Protein AF-A0A085B9W0-F1 (afdb_monomer)

Mean predicted aligned error: 10.43 Å

Nearest PDB structures (foldseek):
  7drw-assembly1_e  TM=3.391E-01  e=3.826E+00  Homo sapiens

Foldseek 3Di:
DVVVVVVVVVVVCVVPPPPPDDDDDDPVVVVVLVVLLVVLCVVCVVLVNPVVVVVLVVLVVVLVVVLVPQPPDPVSSVVSNVVSVVVNVVVSVVVSVVSVVVVVVVD

Solvent-accessible surface area (backbone atoms only — not comparable to full-atom values): 6290 Å² total; per-residue (Å²): 112,67,71,61,50,52,52,52,52,52,53,51,49,62,69,67,52,76,90,75,79,77,96,69,71,85,55,60,66,61,51,51,51,54,49,53,55,49,52,52,52,52,53,36,47,74,74,69,40,65,67,54,57,56,52,50,51,51,49,59,47,54,51,53,55,56,67,66,74,52,72,90,41,77,69,52,44,57,53,48,54,52,52,46,51,50,53,52,51,50,52,50,52,53,52,51,50,51,53,52,52,52,54,67,70,73,107

pLDDT: mean 73.63, std 11.15, range [41.22, 86.81]

Structure (mmCIF, N/CA/C/O backbone):
data_AF-A0A085B9W0-F1
#
_entry.id   AF-A0A085B9W0-F1
#
loop_
_atom_site.group_PDB
_atom_site.id
_atom_site.type_symbol
_atom_site.label_atom_id
_atom_site.label_alt_id
_atom_site.label_comp_id
_atom_site.label_asym_id
_atom_site.label_entity_id
_atom_site.label_seq_id
_atom_site.pdbx_PDB_ins_code
_atom_site.Cartn_x
_atom_site.Cartn_y
_atom_site.Cartn_z
_atom_site.occupancy
_atom_site.B_iso_or_equiv
_atom_site.auth_seq_id
_atom_site.auth_comp_id
_atom_site.auth_asym_id
_atom_site.auth_atom_id
_atom_site.pdbx_PDB_model_num
ATOM 1 N N . MET A 1 1 ? -19.025 -2.713 3.487 1.00 65.62 1 MET A N 1
ATOM 2 C CA . MET A 1 1 ? -19.168 -1.434 2.752 1.00 65.62 1 MET A CA 1
ATOM 3 C C . MET A 1 1 ? -17.903 -1.082 1.967 1.00 65.62 1 MET A C 1
ATOM 5 O O . MET A 1 1 ? -18.000 -0.952 0.757 1.00 65.62 1 MET A O 1
ATOM 9 N N . VAL A 1 2 ? -16.727 -1.020 2.606 1.00 68.25 2 VAL A N 1
ATOM 10 C CA . VAL A 1 2 ? -15.433 -0.699 1.955 1.00 68.25 2 VAL A CA 1
ATOM 11 C C . VAL A 1 2 ? -15.110 -1.616 0.765 1.00 68.25 2 VAL A C 1
ATOM 13 O O . VAL A 1 2 ? -14.900 -1.125 -0.334 1.00 68.25 2 VAL A O 1
ATOM 16 N N . VAL A 1 3 ? -15.163 -2.941 0.951 1.00 70.44 3 VAL A N 1
ATOM 17 C CA . VAL A 1 3 ? -14.822 -3.926 -0.100 1.00 70.44 3 VAL A CA 1
ATOM 18 C C . VAL A 1 3 ? -15.713 -3.789 -1.343 1.00 70.44 3 VAL A C 1
ATOM 20 O O . VAL A 1 3 ? -15.247 -3.877 -2.472 1.00 70.44 3 VAL A O 1
ATOM 23 N N . PHE A 1 4 ? -17.005 -3.517 -1.149 1.00 74.12 4 PHE A N 1
ATOM 24 C CA . PHE A 1 4 ? -17.945 -3.299 -2.252 1.00 74.12 4 PHE A CA 1
ATOM 25 C C . PHE A 1 4 ? -17.596 -2.036 -3.054 1.00 74.12 4 PHE A C 1
ATOM 27 O O . PHE A 1 4 ? -17.630 -2.039 -4.283 1.00 74.12 4 PHE A O 1
ATOM 34 N N . LEU A 1 5 ? -17.195 -0.974 -2.354 1.00 77.88 5 LEU A N 1
ATOM 35 C CA . LEU A 1 5 ? -16.782 0.291 -2.954 1.00 77.88 5 LEU A CA 1
ATOM 36 C C . LEU A 1 5 ? -15.454 0.142 -3.719 1.00 77.88 5 LEU A C 1
ATOM 38 O O . LEU A 1 5 ? -15.309 0.688 -4.811 1.00 77.88 5 LEU A O 1
ATOM 42 N N . GLU A 1 6 ? -14.523 -0.674 -3.215 1.00 68.44 6 GLU A N 1
ATOM 43 C CA . GLU A 1 6 ? -13.287 -1.025 -3.927 1.00 68.44 6 GLU A CA 1
ATOM 44 C C . GLU A 1 6 ? -13.544 -1.801 -5.224 1.00 68.44 6 GLU A C 1
ATOM 46 O O . GLU A 1 6 ? -12.899 -1.523 -6.239 1.00 68.44 6 GLU A O 1
ATOM 51 N N . ILE A 1 7 ? -14.491 -2.745 -5.218 1.00 76.44 7 ILE A N 1
ATOM 52 C CA . ILE A 1 7 ? -14.874 -3.509 -6.414 1.00 76.44 7 ILE A CA 1
ATOM 53 C C . ILE A 1 7 ? -15.455 -2.565 -7.472 1.00 76.44 7 ILE A C 1
ATOM 55 O O . ILE A 1 7 ? -15.024 -2.601 -8.626 1.00 76.44 7 ILE A O 1
ATOM 59 N N . ILE A 1 8 ? -16.362 -1.665 -7.077 1.00 82.25 8 ILE A N 1
ATOM 60 C CA . ILE A 1 8 ? -16.953 -0.665 -7.980 1.00 82.25 8 ILE A CA 1
ATOM 61 C C . ILE A 1 8 ? -15.876 0.249 -8.570 1.00 82.25 8 ILE A C 1
ATOM 63 O O . ILE A 1 8 ? -15.823 0.422 -9.787 1.00 82.25 8 ILE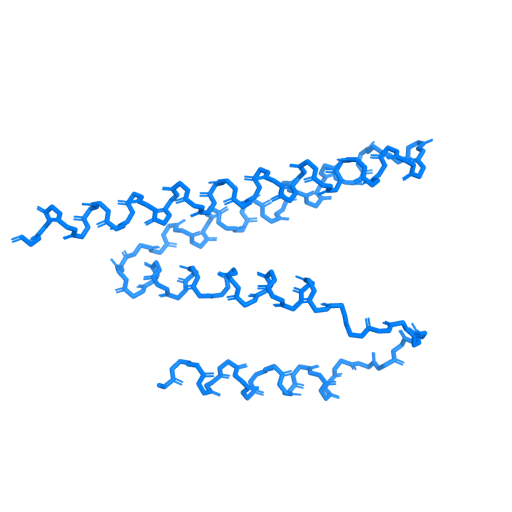 A O 1
ATOM 67 N N . LEU A 1 9 ? -14.987 0.798 -7.737 1.00 79.38 9 LEU A N 1
ATOM 68 C CA . LEU A 1 9 ? -13.903 1.668 -8.201 1.00 79.38 9 LEU A CA 1
ATOM 69 C C . LEU A 1 9 ? -12.932 0.939 -9.133 1.00 79.38 9 LEU A C 1
ATOM 71 O O . LEU A 1 9 ? -12.428 1.534 -10.082 1.00 79.38 9 LEU A O 1
ATOM 75 N N . THR A 1 10 ? -12.681 -0.348 -8.896 1.00 73.31 10 THR A N 1
ATOM 76 C CA . THR A 1 10 ? -11.799 -1.159 -9.745 1.00 73.31 10 THR A CA 1
ATOM 77 C C . THR A 1 10 ? -12.429 -1.430 -11.113 1.00 73.31 10 THR A C 1
ATOM 79 O O . THR A 1 10 ? -11.747 -1.320 -12.135 1.00 73.31 10 THR A O 1
ATOM 82 N N . ILE A 1 11 ? -13.735 -1.707 -11.159 1.00 78.88 11 ILE A N 1
ATOM 83 C CA . ILE A 1 11 ? -14.494 -1.840 -12.413 1.00 78.88 11 ILE A CA 1
ATOM 84 C C . ILE A 1 11 ? -14.505 -0.504 -13.167 1.00 78.88 11 ILE A C 1
ATOM 86 O O . ILE A 1 11 ? -14.181 -0.464 -14.352 1.00 78.88 11 ILE A O 1
ATOM 90 N N . PHE A 1 12 ? -14.793 0.598 -12.473 1.00 84.56 12 PHE A N 1
ATOM 91 C CA . PHE A 1 12 ? -14.820 1.944 -13.048 1.00 84.56 12 PHE A CA 1
ATOM 92 C C . PHE A 1 12 ? -13.456 2.361 -13.618 1.00 84.56 12 PHE A C 1
ATOM 94 O O . PHE A 1 12 ? -13.372 2.827 -14.753 1.00 84.56 12 PHE A O 1
ATOM 101 N N . TYR A 1 13 ? -12.371 2.108 -12.879 1.00 77.75 13 TYR A N 1
ATOM 102 C CA . TYR A 1 13 ? -10.999 2.331 -13.340 1.00 77.75 13 TYR A CA 1
ATOM 103 C C . TYR A 1 13 ? -10.676 1.525 -14.602 1.00 77.75 13 TYR A C 1
ATOM 105 O O . TYR A 1 13 ? -10.073 2.051 -15.536 1.00 77.75 13 TYR A O 1
ATOM 113 N N . THR A 1 14 ? -11.109 0.264 -14.653 1.00 71.44 14 THR A N 1
ATOM 114 C CA . THR A 1 14 ? -10.892 -0.616 -15.811 1.00 71.44 14 THR A CA 1
ATOM 115 C C . THR A 1 14 ? -11.663 -0.143 -17.047 1.00 71.44 14 THR A C 1
ATOM 117 O O . THR A 1 14 ? -11.173 -0.305 -18.161 1.00 71.44 14 THR A O 1
ATOM 120 N N . ILE A 1 15 ? -12.845 0.456 -16.864 1.00 79.38 15 ILE A N 1
ATOM 121 C CA . ILE A 1 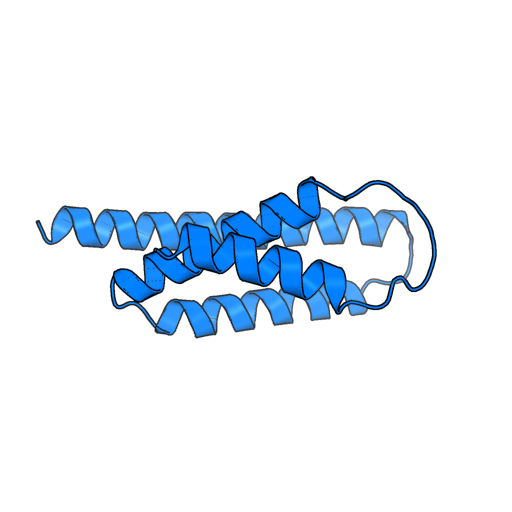15 ? -13.667 1.011 -17.952 1.00 79.38 15 ILE A CA 1
ATOM 122 C C . ILE A 1 15 ? -13.085 2.330 -18.481 1.00 79.38 15 ILE A C 1
ATOM 124 O O . ILE A 1 15 ? -13.073 2.546 -19.690 1.00 79.38 15 ILE A O 1
ATOM 128 N N . ILE A 1 16 ? -12.611 3.210 -17.591 1.00 80.12 16 ILE A N 1
ATOM 129 C CA . ILE A 1 16 ? -12.111 4.545 -17.960 1.00 80.12 16 ILE A CA 1
ATOM 130 C C . ILE A 1 16 ? -10.697 4.508 -18.520 1.00 80.12 16 ILE A C 1
ATOM 132 O O . ILE A 1 16 ? -10.372 5.326 -19.377 1.00 80.12 16 ILE A O 1
ATOM 136 N N . THR A 1 17 ? -9.845 3.606 -18.030 1.00 72.94 17 THR A N 1
ATOM 137 C CA . THR A 1 17 ? -8.448 3.559 -18.469 1.00 72.94 17 THR A CA 1
ATOM 138 C C . THR A 1 17 ? -8.415 3.172 -19.951 1.00 72.94 17 THR A C 1
ATOM 140 O O . THR A 1 17 ? -8.779 2.038 -20.280 1.00 72.94 17 THR A O 1
ATOM 143 N N . PRO A 1 18 ? -8.009 4.080 -20.863 1.00 58.72 18 PRO A N 1
ATOM 144 C CA . PRO A 1 18 ? -7.986 3.778 -22.285 1.00 58.72 18 PRO A CA 1
ATOM 145 C C . PRO A 1 18 ? -7.058 2.584 -22.511 1.00 58.72 18 PRO A C 1
ATOM 147 O O . PRO A 1 18 ? -5.932 2.559 -22.012 1.00 58.72 18 PRO A O 1
ATOM 150 N N . ARG A 1 19 ? -7.553 1.568 -23.233 1.00 58.47 19 ARG A N 1
ATOM 151 C CA . ARG A 1 19 ? -6.804 0.360 -23.620 1.00 58.47 19 ARG A CA 1
ATOM 152 C C . ARG A 1 19 ? -5.715 0.714 -24.634 1.00 58.47 19 ARG A C 1
ATOM 154 O O . ARG A 1 19 ? -5.762 0.297 -25.790 1.00 58.47 19 ARG A O 1
ATOM 161 N N . GLU A 1 20 ? -4.727 1.495 -24.224 1.00 58.56 20 GLU A N 1
ATOM 162 C CA . GLU A 1 20 ? -3.577 1.767 -25.062 1.00 58.56 20 GLU A CA 1
ATOM 163 C C . GLU A 1 20 ? -2.571 0.620 -24.933 1.00 58.56 20 GLU A C 1
ATOM 165 O O . GLU A 1 20 ? -1.829 0.484 -23.967 1.00 58.56 20 GLU A O 1
ATOM 170 N N . LYS A 1 21 ? -2.597 -0.208 -25.977 1.00 44.41 21 LYS A N 1
ATOM 171 C CA . LYS A 1 21 ? -1.526 -1.083 -26.454 1.00 44.41 21 LYS A CA 1
ATOM 172 C C . LYS A 1 21 ? -1.122 -2.286 -25.584 1.00 44.41 21 LYS A C 1
ATOM 174 O O . LYS A 1 21 ? -0.354 -2.220 -24.635 1.00 44.41 21 LYS A O 1
ATOM 179 N N . ASN A 1 22 ? -1.466 -3.428 -26.178 1.00 41.22 22 ASN A N 1
ATOM 180 C CA . ASN A 1 22 ? -0.824 -4.735 -26.086 1.00 41.22 22 ASN A CA 1
ATOM 181 C C . ASN A 1 22 ? -1.336 -5.661 -24.973 1.00 41.22 22 ASN A C 1
ATOM 183 O O . ASN A 1 22 ? -1.004 -5.562 -23.796 1.00 41.22 22 ASN A O 1
ATOM 187 N N . SER A 1 23 ? -2.139 -6.621 -25.421 1.00 51.62 23 SER A N 1
ATOM 188 C CA . SER A 1 23 ? -2.624 -7.793 -24.709 1.00 51.62 23 SER A CA 1
ATOM 189 C C . SER A 1 23 ? -1.478 -8.639 -24.150 1.00 51.62 23 SER A C 1
ATOM 191 O O . SER A 1 23 ? -1.041 -9.612 -24.767 1.00 51.62 23 SER A O 1
ATOM 193 N N . ARG A 1 24 ? -1.020 -8.325 -22.944 1.00 49.47 24 ARG A N 1
ATOM 194 C CA . ARG A 1 24 ? -0.399 -9.326 -22.080 1.00 49.47 24 ARG A CA 1
ATOM 195 C C . ARG A 1 24 ? -1.176 -9.335 -20.782 1.00 49.47 24 ARG A C 1
ATOM 197 O O . ARG A 1 24 ? -1.182 -8.339 -20.077 1.00 49.47 24 ARG A O 1
ATOM 204 N N . LEU A 1 25 ? -1.900 -10.442 -20.598 1.00 54.47 25 LEU A N 1
ATOM 205 C CA . LEU A 1 25 ? -2.359 -11.030 -19.341 1.00 54.47 25 LEU A CA 1
ATOM 206 C C . LEU A 1 25 ? -2.487 -10.037 -18.187 1.00 54.47 25 LEU A C 1
ATOM 208 O O . LEU A 1 25 ? -1.478 -9.570 -17.675 1.00 54.47 25 LEU A O 1
ATOM 212 N N . ILE A 1 26 ? -3.731 -9.792 -17.763 1.00 60.19 26 ILE A N 1
ATOM 213 C CA . ILE A 1 26 ? -4.084 -9.209 -16.463 1.00 60.19 26 ILE A CA 1
ATOM 214 C C . ILE A 1 26 ? -2.999 -9.585 -15.445 1.00 60.19 26 ILE A C 1
ATOM 216 O O . ILE A 1 26 ? -2.888 -10.753 -15.072 1.00 60.19 26 ILE A O 1
ATOM 220 N N . ASP A 1 27 ? -2.155 -8.624 -15.062 1.00 69.50 27 ASP A N 1
ATOM 221 C CA . ASP A 1 27 ? -1.043 -8.893 -14.157 1.00 69.50 27 ASP A CA 1
ATOM 222 C C . ASP A 1 27 ? -1.614 -9.017 -12.744 1.00 69.50 27 ASP A C 1
ATOM 224 O O . ASP A 1 27 ? -1.712 -8.048 -11.985 1.00 69.50 27 ASP A O 1
ATOM 228 N N . VAL A 1 28 ? -2.063 -10.230 -12.420 1.00 74.94 28 VAL A N 1
ATOM 229 C CA . VAL A 1 28 ? -2.694 -10.575 -11.141 1.00 74.94 28 VAL A CA 1
ATOM 230 C C . VAL A 1 28 ? -1.797 -10.172 -9.972 1.00 74.94 28 VAL A C 1
ATOM 232 O O . VAL A 1 28 ? -2.304 -9.756 -8.933 1.00 74.94 28 VAL A O 1
ATOM 235 N N . LYS A 1 29 ? -0.468 -10.204 -10.148 1.00 73.44 29 LYS A N 1
ATOM 236 C CA . LYS A 1 29 ? 0.488 -9.754 -9.132 1.00 73.44 29 LYS A CA 1
ATOM 237 C C . LYS A 1 29 ? 0.363 -8.250 -8.873 1.00 73.44 29 LYS A C 1
ATOM 239 O O . LYS A 1 29 ? 0.351 -7.834 -7.716 1.00 73.44 29 LYS A O 1
ATOM 244 N N . SER A 1 30 ? 0.246 -7.445 -9.928 1.00 72.06 30 SER A N 1
ATOM 245 C CA . SER A 1 30 ? 0.051 -5.993 -9.825 1.00 72.06 30 SER A CA 1
ATOM 246 C C . SER A 1 30 ? -1.292 -5.645 -9.171 1.00 72.06 30 SER A C 1
ATOM 248 O O . SER A 1 30 ? -1.351 -4.790 -8.283 1.00 72.06 30 SER A O 1
ATOM 250 N N . ILE A 1 31 ? -2.359 -6.370 -9.527 1.00 76.31 31 ILE A N 1
ATOM 251 C CA . ILE A 1 31 ? -3.687 -6.194 -8.917 1.00 76.31 31 ILE A CA 1
ATOM 252 C C . ILE A 1 31 ? -3.654 -6.565 -7.433 1.00 76.31 31 ILE A C 1
ATOM 254 O O . ILE A 1 31 ? -4.094 -5.772 -6.602 1.00 76.31 31 ILE A O 1
ATOM 258 N N . LEU A 1 32 ? -3.091 -7.726 -7.085 1.00 78.06 32 LEU A N 1
ATOM 259 C CA . LEU A 1 32 ? -2.985 -8.180 -5.699 1.00 78.06 32 LEU A CA 1
ATOM 260 C C . LEU A 1 32 ? -2.167 -7.199 -4.853 1.00 78.06 32 LEU A C 1
ATOM 262 O O . LEU A 1 32 ? -2.589 -6.848 -3.753 1.00 78.06 32 LEU A O 1
ATOM 266 N N . LYS A 1 33 ? -1.043 -6.695 -5.381 1.00 78.25 33 LYS A N 1
ATOM 267 C CA . LYS A 1 33 ? -0.249 -5.646 -4.726 1.00 78.25 33 LYS A CA 1
ATOM 268 C C . LYS A 1 33 ? -1.101 -4.405 -4.446 1.00 78.25 33 LYS A C 1
ATOM 270 O O . LYS A 1 33 ? -1.104 -3.912 -3.322 1.00 78.25 33 LYS A O 1
ATOM 275 N N . GLY A 1 34 ? -1.862 -3.937 -5.436 1.00 79.44 34 GLY A N 1
ATOM 276 C CA . GLY A 1 34 ? -2.761 -2.794 -5.278 1.00 79.44 34 GLY A CA 1
ATOM 277 C C . GLY A 1 34 ? -3.855 -3.017 -4.229 1.00 79.44 34 GLY A C 1
ATOM 278 O O . GLY A 1 34 ? -4.151 -2.101 -3.465 1.00 79.44 34 GLY A O 1
ATOM 279 N N . VAL A 1 35 ? -4.429 -4.220 -4.154 1.00 80.25 35 VAL A N 1
ATOM 280 C CA . VAL A 1 35 ? -5.436 -4.577 -3.139 1.00 80.25 35 VAL A CA 1
ATOM 281 C C . VAL A 1 35 ? -4.824 -4.595 -1.737 1.00 80.25 35 VAL A C 1
ATOM 283 O O . VAL A 1 35 ? -5.394 -4.006 -0.823 1.00 80.25 35 VAL A O 1
ATOM 286 N N . VAL A 1 36 ? -3.642 -5.194 -1.560 1.00 81.50 36 VAL A N 1
ATOM 287 C CA . VAL A 1 36 ? -2.944 -5.224 -0.261 1.00 81.50 36 VAL A CA 1
ATOM 288 C C . VAL A 1 36 ? -2.589 -3.811 0.212 1.00 81.50 36 VAL A C 1
ATOM 290 O O . VAL A 1 36 ? -2.832 -3.478 1.370 1.00 81.50 36 VAL A O 1
ATOM 293 N N . GLU A 1 37 ? -2.080 -2.958 -0.685 1.00 82.56 37 GLU A N 1
ATOM 294 C CA . GLU A 1 37 ? -1.793 -1.547 -0.390 1.00 82.56 37 GLU A CA 1
ATOM 295 C C . GLU A 1 37 ? -3.042 -0.810 0.127 1.00 82.56 37 GLU A C 1
ATOM 297 O O . GLU A 1 37 ? -2.978 -0.091 1.126 1.00 82.56 37 GLU A O 1
ATOM 302 N N . ARG A 1 38 ? -4.193 -1.003 -0.526 1.00 84.00 38 ARG A N 1
ATOM 303 C CA . ARG A 1 38 ? -5.451 -0.336 -0.154 1.00 84.00 38 ARG A CA 1
ATOM 304 C C . ARG A 1 38 ? -6.065 -0.890 1.129 1.00 84.00 38 ARG A C 1
ATOM 306 O O . ARG A 1 38 ? -6.543 -0.104 1.948 1.00 84.00 38 ARG A O 1
ATOM 313 N N . ALA A 1 39 ? -5.991 -2.203 1.346 1.00 82.75 39 ALA A N 1
ATOM 314 C CA . ALA A 1 39 ? -6.430 -2.832 2.588 1.00 82.75 39 ALA A CA 1
ATOM 315 C C . ALA A 1 39 ? -5.625 -2.304 3.787 1.00 82.75 39 ALA A C 1
ATOM 317 O O . ALA A 1 39 ? -6.208 -1.911 4.797 1.00 82.75 39 ALA A O 1
ATOM 318 N N . PHE A 1 40 ? -4.299 -2.206 3.642 1.00 84.12 40 PHE A N 1
ATOM 319 C CA . PHE A 1 40 ? -3.409 -1.642 4.658 1.00 84.12 40 PHE A CA 1
ATOM 320 C C . PHE A 1 40 ? -3.732 -0.175 4.976 1.00 84.12 40 PHE A C 1
ATOM 322 O O . PHE A 1 40 ? -3.861 0.193 6.148 1.00 84.12 40 PHE A O 1
ATOM 329 N N . LEU A 1 41 ? -3.893 0.663 3.946 1.00 85.31 41 LEU A N 1
ATOM 330 C CA . LEU A 1 41 ? -4.240 2.072 4.132 1.00 85.31 41 LEU A CA 1
ATOM 331 C C . LEU A 1 41 ? -5.596 2.232 4.814 1.00 85.31 41 LEU A C 1
ATOM 333 O O . LEU A 1 41 ? -5.731 3.035 5.735 1.00 85.31 41 LEU A O 1
ATOM 337 N N . THR A 1 42 ? -6.585 1.446 4.395 1.00 84.31 42 THR A N 1
ATOM 338 C CA . THR A 1 42 ? -7.928 1.516 4.971 1.00 84.31 42 THR A CA 1
ATOM 339 C C . THR A 1 42 ? -7.931 1.081 6.431 1.00 84.31 42 THR A C 1
ATOM 341 O O . THR A 1 42 ? -8.496 1.785 7.264 1.00 84.31 42 THR A O 1
ATOM 344 N N . TYR A 1 43 ? -7.251 -0.021 6.764 1.00 83.56 43 TYR A N 1
ATOM 345 C CA . TYR A 1 43 ? -7.075 -0.464 8.149 1.00 83.56 43 TYR A CA 1
ATOM 346 C C . TYR A 1 43 ? -6.427 0.628 9.009 1.00 83.56 43 TYR A C 1
ATOM 348 O O . TYR A 1 43 ? -6.972 1.012 10.040 1.00 83.56 43 TYR A O 1
ATOM 356 N N . SER A 1 44 ? -5.321 1.203 8.535 1.00 84.00 44 SER A N 1
ATOM 357 C CA . SER A 1 44 ? -4.577 2.230 9.272 1.00 84.00 44 SER A CA 1
ATOM 358 C C . SER A 1 44 ? -5.397 3.501 9.512 1.00 84.00 44 SER A C 1
ATOM 360 O O . SER A 1 44 ? -5.328 4.093 10.589 1.00 84.00 44 SER A O 1
ATOM 362 N N . LEU A 1 45 ? -6.197 3.915 8.524 1.00 83.94 45 LEU A N 1
ATOM 363 C CA . LEU A 1 45 ? -7.077 5.077 8.646 1.00 83.94 45 LEU A CA 1
ATOM 364 C C . LEU A 1 45 ? -8.239 4.823 9.611 1.00 83.94 45 LEU A C 1
ATOM 366 O O . LEU A 1 45 ? -8.561 5.708 10.399 1.00 83.94 45 LEU A O 1
ATOM 370 N N . ILE A 1 46 ? -8.836 3.627 9.588 1.00 84.50 46 ILE A N 1
ATOM 371 C CA . ILE A 1 46 ? -9.896 3.247 10.536 1.00 84.50 46 ILE A CA 1
ATOM 372 C C . ILE A 1 46 ? -9.351 3.202 11.970 1.00 84.50 46 ILE A C 1
ATOM 374 O O . ILE A 1 46 ? -10.033 3.648 12.887 1.00 84.50 46 ILE A O 1
ATOM 378 N N . SER A 1 47 ? -8.110 2.747 12.164 1.00 82.69 47 SER A N 1
ATOM 379 C CA . SER A 1 47 ? -7.427 2.780 13.465 1.00 82.69 47 SER A CA 1
ATOM 380 C C . SER A 1 47 ? -6.976 4.182 13.907 1.00 82.69 47 SER A C 1
ATOM 382 O O . SE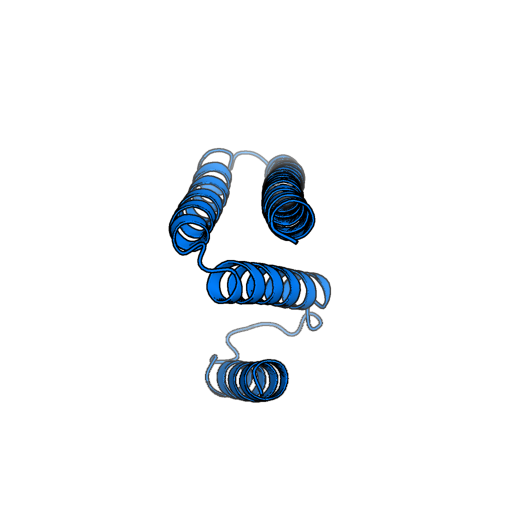R A 1 47 ? -6.361 4.313 14.959 1.00 82.69 47 SER A O 1
ATOM 384 N N . GLY A 1 48 ? -7.255 5.240 13.135 1.00 85.88 48 GLY A N 1
ATOM 385 C CA . GLY A 1 48 ? -6.941 6.617 13.526 1.00 85.88 48 GLY A CA 1
ATOM 386 C C . GLY A 1 48 ? -5.494 7.047 13.269 1.00 85.88 48 GLY A C 1
ATOM 387 O O . GLY A 1 48 ? -5.044 8.033 13.851 1.00 85.88 48 GLY A O 1
ATOM 388 N N . PHE A 1 49 ? -4.764 6.360 12.380 1.00 86.62 49 PHE A N 1
ATOM 389 C CA . PHE A 1 49 ? -3.374 6.678 12.031 1.00 86.62 49 PHE A CA 1
ATOM 390 C C . PHE A 1 49 ? -3.241 7.335 10.641 1.00 86.62 49 PHE A C 1
ATOM 392 O O . PHE A 1 49 ? -2.743 6.711 9.699 1.00 86.62 49 PHE A O 1
ATOM 399 N N . PRO A 1 50 ? -3.604 8.624 10.472 1.00 85.88 50 PRO A N 1
ATOM 400 C CA . PRO A 1 50 ? -3.506 9.314 9.182 1.00 85.88 50 PRO A CA 1
ATOM 401 C C . PRO A 1 50 ? -2.059 9.495 8.697 1.00 85.88 50 PRO A C 1
ATOM 403 O O . PRO A 1 50 ? -1.819 9.569 7.495 1.00 85.88 50 PRO A O 1
ATOM 406 N N . HIS A 1 51 ? -1.077 9.498 9.606 1.00 86.44 51 HIS A N 1
ATOM 407 C CA . HIS A 1 51 ? 0.355 9.590 9.285 1.00 86.44 51 HIS A CA 1
ATOM 408 C C . HIS A 1 51 ? 0.847 8.458 8.367 1.00 86.44 51 HIS A C 1
ATOM 410 O O . HIS A 1 51 ? 1.818 8.633 7.627 1.00 86.44 51 HIS A O 1
ATOM 416 N N . VAL A 1 52 ? 0.150 7.316 8.357 1.00 86.31 52 VAL A N 1
ATOM 417 C CA . VAL A 1 52 ? 0.445 6.196 7.455 1.00 86.31 52 VAL A CA 1
ATOM 418 C C . VAL A 1 52 ? 0.278 6.593 5.986 1.00 86.31 52 VAL A C 1
ATOM 420 O O . VAL A 1 52 ? 0.997 6.080 5.132 1.00 86.31 52 VAL A O 1
ATOM 423 N N . LEU A 1 53 ? -0.589 7.563 5.681 1.00 83.75 53 LEU A N 1
ATOM 424 C CA . LEU A 1 53 ? -0.769 8.089 4.327 1.00 83.75 53 LEU A CA 1
ATOM 425 C C . LEU A 1 53 ? 0.493 8.816 3.830 1.00 83.75 53 LEU A C 1
ATOM 427 O O . LEU A 1 53 ? 0.911 8.630 2.686 1.00 83.75 53 LEU A O 1
ATOM 431 N N . THR A 1 54 ? 1.140 9.58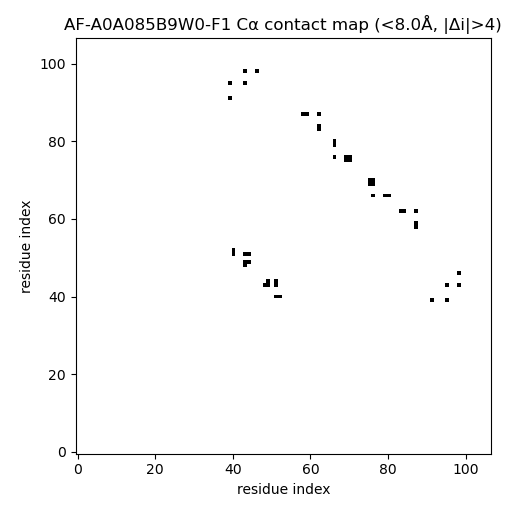6 4.708 1.00 85.12 54 THR A N 1
ATOM 432 C CA . THR A 1 54 ? 2.404 10.281 4.421 1.00 85.12 54 THR A CA 1
ATOM 433 C C . THR A 1 54 ? 3.542 9.287 4.212 1.00 85.12 54 THR A C 1
ATOM 435 O O . THR A 1 54 ? 4.287 9.402 3.239 1.00 85.12 54 THR A O 1
ATOM 438 N N . LEU A 1 55 ? 3.642 8.269 5.075 1.00 85.88 55 LEU A N 1
ATOM 439 C CA . LEU A 1 55 ? 4.612 7.181 4.927 1.00 85.88 55 LEU A CA 1
ATOM 440 C C . LEU A 1 55 ? 4.408 6.436 3.599 1.00 85.88 55 LEU A C 1
ATOM 442 O O . LEU A 1 55 ? 5.361 6.227 2.850 1.00 85.88 55 LEU A O 1
ATOM 446 N N . PHE A 1 56 ? 3.164 6.085 3.276 1.00 86.81 56 PHE A N 1
ATOM 447 C CA . PHE A 1 56 ? 2.810 5.425 2.023 1.00 86.81 56 PHE A CA 1
ATOM 448 C C . PHE A 1 56 ? 3.214 6.263 0.803 1.00 86.81 56 PHE A C 1
ATOM 450 O O . PHE A 1 56 ? 3.837 5.745 -0.126 1.00 86.81 56 PHE A O 1
ATOM 457 N N . GLY A 1 57 ? 2.903 7.563 0.813 1.00 84.25 57 GLY A N 1
ATOM 458 C CA . GLY A 1 57 ? 3.286 8.491 -0.252 1.00 84.25 57 GLY A CA 1
ATOM 459 C C . GLY A 1 57 ? 4.802 8.597 -0.422 1.00 84.25 57 GLY A C 1
ATOM 460 O O . GLY A 1 57 ? 5.306 8.458 -1.538 1.00 84.25 57 GLY A O 1
ATOM 461 N N . ALA A 1 58 ? 5.536 8.761 0.682 1.00 84.88 58 ALA A N 1
ATOM 462 C CA . ALA A 1 58 ? 6.995 8.836 0.680 1.00 84.88 58 ALA A CA 1
ATOM 463 C C . ALA A 1 58 ? 7.637 7.548 0.142 1.00 84.88 58 ALA A C 1
ATOM 465 O O . ALA A 1 58 ? 8.527 7.605 -0.707 1.00 84.88 58 ALA A O 1
ATOM 466 N N . LEU A 1 59 ? 7.140 6.382 0.565 1.00 83.38 59 LEU A N 1
ATOM 467 C CA . LEU A 1 59 ? 7.613 5.088 0.077 1.00 83.38 59 LEU A CA 1
ATOM 468 C C . LEU A 1 59 ? 7.334 4.908 -1.419 1.00 83.38 59 LEU A C 1
ATOM 470 O O . LEU A 1 59 ? 8.213 4.479 -2.167 1.00 83.38 59 LEU A O 1
ATOM 474 N N . LYS A 1 60 ? 6.140 5.276 -1.893 1.00 81.38 60 LYS A N 1
ATOM 475 C CA . LYS A 1 60 ? 5.770 5.152 -3.312 1.00 81.38 60 LYS A CA 1
ATOM 476 C C . LYS A 1 60 ? 6.563 6.104 -4.217 1.00 81.38 60 LYS A C 1
ATOM 478 O O . LYS A 1 60 ? 6.863 5.755 -5.358 1.00 81.38 60 LYS A O 1
ATOM 483 N N . LEU A 1 61 ? 6.938 7.279 -3.712 1.00 78.88 61 LEU A N 1
ATOM 484 C CA . LEU A 1 61 ? 7.820 8.223 -4.404 1.00 78.88 61 LEU A CA 1
ATOM 485 C C . LEU A 1 61 ? 9.274 7.743 -4.412 1.00 78.88 61 LEU A C 1
ATOM 487 O O . LEU A 1 61 ? 9.880 7.673 -5.480 1.00 78.88 61 LEU A O 1
ATOM 491 N N . GLY A 1 62 ? 9.815 7.355 -3.254 1.00 74.00 62 GLY A N 1
ATOM 492 C CA . GLY A 1 62 ? 11.200 6.892 -3.130 1.00 74.00 62 GLY A CA 1
ATOM 493 C C . GLY A 1 62 ? 11.478 5.639 -3.961 1.00 74.00 62 GLY A C 1
ATOM 494 O O . GLY A 1 62 ? 12.513 5.536 -4.617 1.00 74.00 62 GLY A O 1
ATOM 495 N N . THR A 1 63 ? 10.508 4.725 -4.014 1.00 74.12 63 THR A N 1
ATOM 496 C CA . THR A 1 63 ? 10.580 3.521 -4.851 1.00 74.12 63 THR A CA 1
ATOM 497 C C . THR A 1 63 ? 10.588 3.865 -6.348 1.00 74.12 63 THR A C 1
ATOM 499 O O . THR A 1 63 ? 11.357 3.269 -7.100 1.00 74.12 63 THR A O 1
ATOM 502 N N . ARG A 1 64 ? 9.801 4.849 -6.803 1.00 69.19 64 ARG A N 1
ATOM 503 C CA . ARG A 1 64 ? 9.789 5.282 -8.213 1.00 69.19 64 ARG A CA 1
ATOM 504 C C . ARG A 1 64 ? 11.046 6.042 -8.633 1.00 69.19 64 ARG A C 1
ATOM 506 O O . ARG A 1 64 ? 11.544 5.789 -9.724 1.00 69.19 64 ARG A O 1
ATOM 513 N N . LEU A 1 65 ? 11.555 6.933 -7.781 1.00 64.81 65 LEU A N 1
ATOM 514 C CA . LEU A 1 65 ? 12.770 7.717 -8.044 1.00 64.81 65 LEU A CA 1
ATOM 515 C C . LEU A 1 65 ? 13.996 6.814 -8.209 1.00 64.81 65 LEU A C 1
ATOM 517 O O . LEU A 1 65 ? 14.743 6.953 -9.170 1.00 64.81 65 LEU A O 1
ATOM 521 N N . LYS A 1 66 ? 14.148 5.818 -7.332 1.00 62.16 66 LYS A N 1
ATOM 522 C CA . LYS A 1 66 ? 15.274 4.880 -7.382 1.00 62.16 66 LYS A CA 1
ATOM 523 C C . LYS A 1 66 ? 15.307 4.043 -8.669 1.00 62.16 66 LYS A C 1
ATOM 525 O O . LYS A 1 66 ? 16.376 3.776 -9.197 1.00 62.16 66 LYS A O 1
ATOM 530 N N . SER A 1 67 ? 14.140 3.684 -9.213 1.00 60.34 67 SER A N 1
ATOM 531 C CA . SER A 1 67 ? 14.044 2.970 -10.496 1.00 60.34 67 SER A CA 1
ATOM 532 C C . SER A 1 67 ? 14.390 3.826 -11.723 1.00 60.34 67 SER A C 1
ATOM 534 O O . SER A 1 67 ? 14.597 3.253 -12.789 1.00 60.34 67 SER A O 1
ATOM 536 N N . ALA A 1 68 ? 14.426 5.158 -11.598 1.00 57.78 68 ALA A N 1
ATOM 537 C CA . ALA A 1 68 ? 14.808 6.069 -12.681 1.00 57.78 68 ALA A CA 1
ATOM 538 C C . ALA A 1 68 ? 16.328 6.322 -12.748 1.00 57.78 68 ALA A C 1
ATOM 540 O O . ALA A 1 68 ? 16.834 6.651 -13.813 1.00 57.78 68 ALA A O 1
ATOM 541 N N . ASP A 1 69 ? 17.058 6.135 -11.641 1.00 57.91 69 ASP A N 1
ATOM 542 C CA . ASP A 1 69 ? 18.497 6.441 -11.551 1.00 57.91 69 ASP A CA 1
ATOM 543 C C . ASP A 1 69 ? 19.414 5.314 -12.073 1.00 57.91 69 ASP A C 1
ATOM 545 O O . ASP A 1 69 ? 20.539 5.568 -12.498 1.00 57.91 69 ASP A O 1
ATOM 549 N N . ASN A 1 70 ? 18.963 4.055 -12.067 1.00 55.00 70 ASN A N 1
ATOM 550 C CA . ASN A 1 70 ? 19.797 2.887 -12.392 1.00 55.00 70 ASN A CA 1
ATOM 551 C C . ASN A 1 70 ? 19.376 2.224 -13.717 1.00 55.00 70 ASN A C 1
ATOM 553 O O . ASN A 1 70 ? 18.956 1.065 -13.774 1.00 55.00 70 ASN A O 1
ATOM 557 N N . GLU A 1 71 ? 19.496 2.966 -14.820 1.00 53.66 71 GLU A N 1
ATOM 558 C CA . GLU A 1 71 ? 18.986 2.557 -16.140 1.00 53.66 71 GLU A CA 1
ATOM 559 C C . GLU A 1 71 ? 19.954 1.751 -17.034 1.00 53.66 71 GLU A C 1
ATOM 561 O O . GLU A 1 71 ? 19.584 1.355 -18.138 1.00 53.66 71 GLU A O 1
ATOM 566 N N . ASN A 1 72 ? 21.170 1.422 -16.587 1.00 57.41 72 ASN A N 1
ATOM 567 C CA . ASN A 1 72 ? 22.223 0.974 -17.516 1.00 57.41 72 ASN A CA 1
ATOM 568 C C . ASN A 1 72 ? 22.181 -0.515 -17.945 1.00 57.41 72 ASN A C 1
ATOM 570 O O . ASN A 1 72 ? 22.973 -0.922 -18.794 1.00 57.41 72 ASN A O 1
ATOM 574 N N . THR A 1 73 ? 21.277 -1.364 -17.428 1.00 61.94 73 THR A N 1
ATOM 575 C CA . THR A 1 73 ? 21.087 -2.756 -17.923 1.00 61.94 73 THR A CA 1
ATOM 576 C C . THR A 1 73 ? 19.685 -3.305 -17.594 1.00 61.94 73 THR A C 1
ATOM 578 O O . THR A 1 73 ? 19.190 -3.123 -16.481 1.00 61.94 73 THR A O 1
ATOM 581 N N . GLU A 1 74 ? 19.028 -4.023 -18.521 1.00 59.91 74 GLU A N 1
ATOM 582 C CA . GLU A 1 74 ? 17.691 -4.636 -18.315 1.00 59.91 74 GLU A CA 1
ATOM 583 C C . GLU A 1 74 ? 17.623 -5.600 -17.111 1.00 59.91 74 GLU A C 1
ATOM 585 O O . GLU A 1 74 ? 16.624 -5.632 -16.387 1.00 59.91 74 GLU A O 1
ATOM 590 N N . GLU A 1 75 ? 18.689 -6.364 -16.858 1.00 59.66 75 GLU A N 1
ATOM 591 C CA . GLU A 1 75 ? 18.786 -7.252 -15.691 1.00 59.66 75 GLU A CA 1
ATOM 592 C C . GLU A 1 75 ? 18.927 -6.474 -14.373 1.00 59.66 75 GLU A C 1
ATOM 594 O O . GLU A 1 75 ? 18.352 -6.872 -13.353 1.00 59.66 75 GLU A O 1
ATOM 599 N N 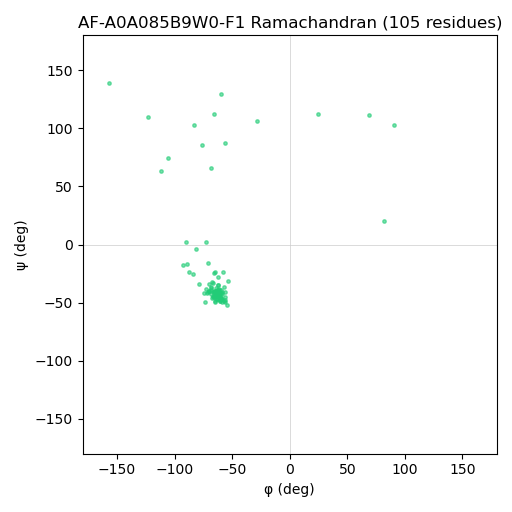. GLY A 1 76 ? 19.614 -5.326 -14.409 1.00 58.72 76 GLY A N 1
ATOM 600 C CA . GLY A 1 76 ? 19.733 -4.391 -13.287 1.00 58.72 76 GLY A CA 1
ATOM 601 C C . GLY A 1 76 ? 18.374 -3.827 -12.873 1.00 58.72 76 GLY A C 1
ATOM 602 O O . GLY A 1 76 ? 18.000 -3.937 -11.703 1.00 58.72 76 GLY A O 1
ATOM 603 N N . ARG A 1 77 ? 17.569 -3.373 -13.847 1.00 61.00 77 ARG A N 1
ATOM 604 C CA . ARG A 1 77 ? 16.202 -2.864 -13.616 1.00 61.00 77 ARG A CA 1
ATOM 605 C C . ARG A 1 77 ? 15.271 -3.903 -12.982 1.00 61.00 77 ARG A C 1
ATOM 607 O O . ARG A 1 77 ? 14.521 -3.586 -12.057 1.00 61.00 77 ARG A O 1
ATOM 614 N N . LYS A 1 78 ? 15.324 -5.170 -13.418 1.00 60.28 78 LYS A N 1
ATOM 615 C CA . LYS A 1 78 ? 14.504 -6.250 -12.824 1.00 60.28 78 LYS A CA 1
ATOM 616 C C . LYS A 1 78 ? 14.932 -6.601 -11.397 1.00 60.28 78 LYS A C 1
ATOM 618 O O . LYS A 1 78 ? 14.082 -6.922 -10.562 1.00 60.28 78 LYS A O 1
ATOM 623 N N . LYS A 1 79 ? 16.235 -6.583 -11.107 1.00 60.66 79 LYS A N 1
ATOM 624 C CA . LYS A 1 79 ? 16.762 -6.880 -9.766 1.00 60.66 79 LYS A CA 1
ATOM 625 C C . LYS A 1 79 ? 16.431 -5.755 -8.788 1.00 60.66 79 LYS A C 1
ATOM 627 O O . LYS A 1 79 ? 15.994 -6.032 -7.672 1.00 60.66 79 LYS A O 1
ATOM 632 N N . GLU A 1 80 ? 16.549 -4.513 -9.237 1.00 65.00 80 GLU A N 1
ATOM 633 C CA . GLU A 1 80 ? 16.210 -3.341 -8.443 1.00 65.00 80 GLU A CA 1
A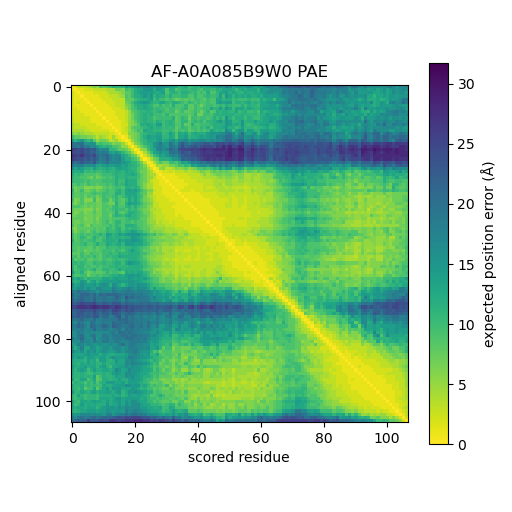TOM 634 C C . GLU A 1 80 ? 14.709 -3.236 -8.175 1.00 65.00 80 GLU A C 1
ATOM 636 O O . GLU A 1 80 ? 14.322 -3.089 -7.020 1.00 65.00 80 GLU A O 1
ATOM 641 N N . SER A 1 81 ? 13.853 -3.420 -9.186 1.00 65.38 81 SER A N 1
ATOM 642 C CA . SER A 1 81 ? 12.394 -3.430 -9.002 1.00 65.38 81 SER A CA 1
ATOM 643 C C . SER A 1 81 ? 11.948 -4.473 -7.967 1.00 65.38 81 SER A C 1
ATOM 645 O O . SER A 1 81 ? 11.128 -4.165 -7.103 1.00 65.38 81 SER A O 1
ATOM 647 N N . ARG A 1 82 ? 12.540 -5.679 -7.976 1.00 64.50 82 ARG A N 1
ATOM 648 C CA . ARG A 1 82 ? 12.252 -6.707 -6.960 1.00 64.50 82 ARG A CA 1
ATOM 649 C C . ARG A 1 82 ? 12.733 -6.322 -5.563 1.00 64.50 82 ARG A C 1
ATOM 651 O O . ARG A 1 82 ? 12.021 -6.567 -4.595 1.00 64.50 82 ARG A O 1
ATOM 658 N N . TYR A 1 83 ? 13.921 -5.732 -5.449 1.00 69.56 83 TYR A N 1
ATOM 659 C CA . TYR A 1 83 ? 14.453 -5.261 -4.168 1.00 69.56 83 TYR A CA 1
ATOM 660 C C . TYR A 1 83 ? 13.588 -4.138 -3.582 1.00 69.56 83 TYR A C 1
ATOM 662 O O . TYR A 1 83 ? 13.278 -4.119 -2.396 1.00 69.56 83 TYR A O 1
ATOM 670 N N . ASN A 1 84 ? 13.133 -3.238 -4.441 1.00 70.62 84 ASN A N 1
ATOM 671 C CA . ASN A 1 84 ? 12.271 -2.121 -4.103 1.00 70.62 84 ASN A CA 1
ATOM 672 C C . ASN A 1 84 ? 10.884 -2.578 -3.619 1.00 70.62 84 ASN A C 1
ATOM 674 O O . ASN A 1 84 ? 10.399 -2.112 -2.590 1.00 70.62 84 ASN A O 1
ATOM 678 N N . ASP A 1 85 ? 10.286 -3.553 -4.315 1.00 70.50 85 ASP A N 1
ATOM 679 C CA . ASP A 1 85 ? 9.048 -4.212 -3.887 1.00 70.50 85 ASP A CA 1
ATOM 680 C C . ASP A 1 85 ? 9.211 -4.881 -2.515 1.00 70.50 85 ASP A C 1
ATOM 682 O O . ASP A 1 85 ? 8.320 -4.779 -1.675 1.00 70.50 85 ASP A O 1
ATOM 686 N N . TYR A 1 86 ? 10.354 -5.528 -2.265 1.00 75.75 86 TYR A N 1
ATOM 687 C CA . TYR A 1 86 ? 10.641 -6.1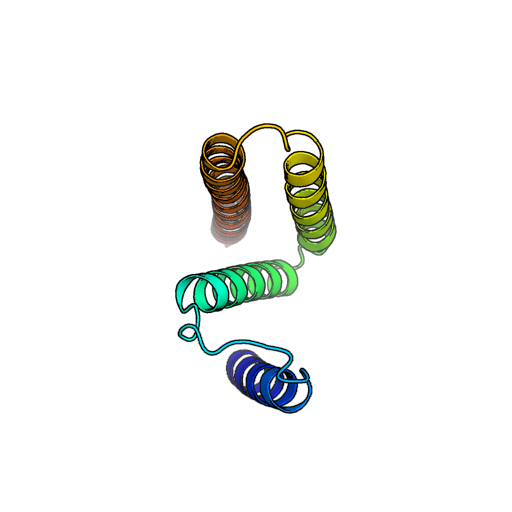69 -0.981 1.00 75.75 86 TYR A CA 1
ATOM 688 C C . TYR A 1 86 ? 10.731 -5.155 0.169 1.00 75.75 86 TYR A C 1
ATOM 690 O O . TYR A 1 86 ? 10.122 -5.363 1.216 1.00 75.75 86 TYR A O 1
ATOM 698 N N . TYR A 1 87 ? 11.423 -4.029 -0.034 1.00 73.12 87 TYR A N 1
ATOM 699 C CA . TYR A 1 87 ? 11.499 -2.946 0.958 1.00 73.12 87 TYR A CA 1
ATOM 700 C C . TYR A 1 87 ? 10.137 -2.315 1.242 1.00 73.12 87 TYR A C 1
ATOM 702 O O . TYR A 1 87 ? 9.812 -2.012 2.391 1.00 73.12 87 TYR A O 1
ATOM 710 N N . LEU A 1 88 ? 9.333 -2.131 0.196 1.00 74.06 88 LEU A N 1
ATOM 711 C CA . LEU A 1 88 ? 7.993 -1.573 0.313 1.00 74.06 88 LEU A CA 1
ATOM 712 C C . LEU A 1 88 ? 7.075 -2.497 1.125 1.00 74.06 88 LEU A C 1
ATOM 714 O O . LEU A 1 88 ? 6.440 -2.050 2.079 1.00 74.06 88 LEU A O 1
ATOM 718 N N . VAL A 1 89 ? 7.043 -3.789 0.783 1.00 78.69 89 VAL A N 1
ATOM 719 C CA . VAL A 1 89 ? 6.239 -4.794 1.496 1.00 78.69 89 VAL A CA 1
ATOM 720 C C . VAL A 1 89 ? 6.712 -4.952 2.941 1.00 78.69 89 VAL A C 1
ATOM 722 O O . VAL A 1 89 ? 5.879 -4.986 3.842 1.00 78.69 89 VAL A O 1
ATOM 725 N N . GLY A 1 90 ? 8.028 -4.982 3.176 1.00 77.88 90 GLY A N 1
ATOM 726 C CA . GLY A 1 90 ? 8.602 -5.044 4.521 1.00 77.88 90 GLY A CA 1
ATOM 727 C C . GLY A 1 90 ? 8.144 -3.881 5.400 1.00 77.88 90 GLY A C 1
ATOM 728 O O . GLY A 1 90 ? 7.631 -4.111 6.492 1.00 77.88 90 GLY A O 1
ATOM 729 N N . ASN A 1 91 ? 8.223 -2.647 4.893 1.00 83.31 91 ASN A N 1
ATOM 730 C CA . ASN A 1 91 ? 7.751 -1.472 5.628 1.00 83.31 91 ASN A CA 1
ATOM 731 C C . ASN A 1 91 ? 6.242 -1.512 5.909 1.00 83.31 91 ASN A C 1
ATOM 733 O O . ASN A 1 91 ? 5.825 -1.151 7.010 1.00 83.31 91 ASN A O 1
ATOM 737 N N . PHE A 1 92 ? 5.419 -1.983 4.966 1.00 81.06 92 PHE A N 1
ATOM 738 C CA . PHE A 1 92 ? 3.983 -2.133 5.222 1.00 81.06 92 PHE A CA 1
ATOM 739 C C . PHE A 1 92 ? 3.677 -3.177 6.288 1.00 81.06 92 PHE A C 1
ATOM 741 O O . PHE A 1 92 ? 2.851 -2.913 7.159 1.00 81.06 92 PHE A O 1
ATOM 748 N N . ILE A 1 93 ? 4.358 -4.323 6.269 1.00 82.50 93 ILE A N 1
ATOM 749 C CA . ILE A 1 93 ? 4.187 -5.358 7.295 1.00 82.50 93 ILE A CA 1
ATOM 750 C C . ILE A 1 93 ? 4.619 -4.827 8.665 1.00 82.50 93 ILE A C 1
ATOM 752 O O . ILE A 1 93 ? 3.888 -5.010 9.636 1.00 82.50 93 ILE A O 1
ATOM 756 N N . SER A 1 94 ? 5.756 -4.130 8.751 1.00 81.75 94 SER A N 1
ATOM 757 C CA . SER A 1 94 ? 6.236 -3.543 10.007 1.00 81.75 94 SER A CA 1
ATOM 758 C C . SER A 1 94 ? 5.227 -2.565 10.603 1.00 81.75 94 SER A C 1
ATOM 760 O O . SER A 1 94 ? 4.868 -2.702 11.769 1.00 81.75 94 SER A O 1
ATOM 762 N N . VAL A 1 95 ? 4.714 -1.625 9.806 1.00 84.06 95 VAL A N 1
ATOM 763 C CA . VAL A 1 95 ? 3.734 -0.641 10.291 1.00 84.06 95 VAL A CA 1
ATOM 764 C C . VAL A 1 95 ? 2.395 -1.302 10.621 1.00 84.06 95 VAL A C 1
ATOM 766 O O . VAL A 1 95 ? 1.789 -0.966 11.636 1.00 84.06 95 VAL A O 1
ATOM 769 N N . ALA A 1 96 ? 1.950 -2.277 9.823 1.00 80.88 96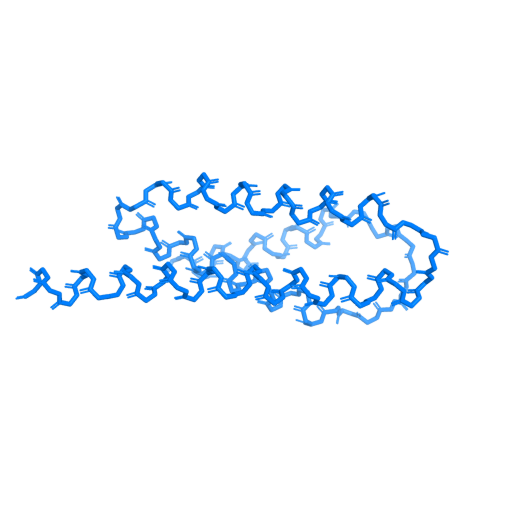 ALA A N 1
ATOM 770 C CA . ALA A 1 96 ? 0.729 -3.029 10.106 1.00 80.88 96 ALA A CA 1
ATOM 771 C C . ALA A 1 96 ? 0.824 -3.756 11.454 1.00 80.88 96 ALA A C 1
ATOM 773 O O . ALA A 1 96 ? -0.092 -3.655 12.268 1.00 80.88 96 ALA A O 1
ATOM 774 N N . LEU A 1 97 ? 1.949 -4.430 11.716 1.00 83.81 97 LEU A N 1
ATOM 775 C CA . LEU A 1 97 ? 2.213 -5.093 12.992 1.00 83.81 97 LEU A CA 1
ATOM 776 C C . LEU A 1 97 ? 2.282 -4.100 14.152 1.00 83.81 97 LEU A C 1
ATOM 778 O O . LEU A 1 97 ? 1.735 -4.389 15.211 1.00 83.81 97 LEU A O 1
ATOM 782 N N . SER A 1 98 ? 2.891 -2.925 13.966 1.00 83.25 98 SER A N 1
ATOM 783 C CA . SER A 1 98 ? 2.909 -1.881 14.997 1.00 83.25 98 SER A CA 1
ATOM 784 C C . SER A 1 98 ? 1.504 -1.398 15.361 1.00 83.25 98 SER A C 1
ATOM 786 O O . SER A 1 98 ? 1.213 -1.238 16.542 1.00 83.25 98 SER A O 1
ATOM 788 N N . ILE A 1 99 ? 0.622 -1.209 14.375 1.00 84.19 99 ILE A N 1
ATOM 789 C CA . ILE A 1 99 ? -0.773 -0.804 14.614 1.00 84.19 99 ILE A CA 1
ATOM 790 C C . ILE A 1 99 ? -1.553 -1.929 15.304 1.00 84.19 99 ILE A C 1
ATOM 792 O O . ILE A 1 99 ? -2.294 -1.672 16.245 1.00 84.19 99 ILE A O 1
ATOM 796 N N . VAL A 1 100 ? -1.374 -3.183 14.871 1.00 83.81 100 VAL A N 1
ATOM 797 C CA . VAL A 1 100 ? -1.990 -4.351 15.528 1.00 83.81 100 VAL A CA 1
ATOM 798 C C . VAL A 1 100 ? -1.538 -4.468 16.984 1.00 83.81 100 VAL A C 1
ATOM 800 O O . VAL A 1 100 ? -2.375 -4.632 17.865 1.00 83.81 100 VAL A O 1
ATOM 803 N N . TYR A 1 101 ? -0.236 -4.348 17.245 1.00 86.00 101 TYR A N 1
ATOM 804 C CA . TYR A 1 101 ? 0.325 -4.397 18.594 1.00 86.00 101 TYR A CA 1
ATOM 805 C C . TYR A 1 101 ? -0.190 -3.254 19.472 1.00 86.00 101 TYR A C 1
ATOM 807 O O . TYR A 1 101 ? -0.536 -3.481 20.625 1.00 86.00 101 TYR A O 1
ATOM 815 N N . PHE A 1 102 ? -0.284 -2.042 18.919 1.00 84.38 102 PHE A N 1
ATOM 816 C CA . PHE A 1 102 ? -0.856 -0.894 19.616 1.00 84.38 102 PHE A CA 1
ATOM 817 C C . PHE A 1 102 ? -2.323 -1.127 19.998 1.00 84.38 102 PHE A C 1
ATOM 819 O O . PHE A 1 102 ? -2.676 -0.919 21.152 1.00 84.38 102 PHE A O 1
ATOM 826 N N . ASN A 1 103 ? -3.150 -1.618 19.069 1.00 81.88 103 ASN A N 1
ATOM 827 C CA . ASN A 1 103 ? -4.555 -1.926 19.356 1.00 81.88 103 ASN A CA 1
ATOM 828 C C . ASN A 1 103 ? -4.690 -3.023 20.431 1.00 81.88 103 ASN A C 1
ATOM 830 O O . ASN A 1 103 ? -5.462 -2.854 21.363 1.00 81.88 103 ASN A O 1
ATOM 834 N N . LEU A 1 104 ? -3.889 -4.096 20.358 1.00 83.06 104 LEU A N 1
ATOM 835 C CA . LEU A 1 104 ? -3.895 -5.188 21.348 1.00 83.06 104 LEU A CA 1
ATOM 836 C C . LEU A 1 104 ? -3.449 -4.773 22.758 1.00 83.06 104 LEU A C 1
ATOM 838 O O . LEU A 1 104 ? -3.746 -5.481 23.710 1.00 83.06 104 LEU A O 1
ATOM 842 N N . LEU A 1 105 ? -2.672 -3.697 22.880 1.00 78.19 105 LEU A N 1
ATOM 843 C CA . LEU A 1 105 ? -2.230 -3.142 24.164 1.00 78.19 105 LEU A CA 1
ATOM 844 C C . LEU A 1 105 ? -3.200 -2.112 24.743 1.00 78.19 105 LEU A C 1
ATOM 846 O O . LEU A 1 105 ? -3.044 -1.721 25.900 1.00 78.19 105 LEU A O 1
ATOM 850 N N . GLN A 1 106 ? -4.098 -1.588 23.911 1.00 63.97 106 GLN A N 1
ATOM 851 C CA . GLN A 1 106 ? -5.070 -0.575 24.301 1.00 63.97 106 GLN A CA 1
ATOM 852 C C . GLN A 1 106 ? -6.405 -1.192 24.752 1.00 63.97 106 GLN A C 1
ATOM 854 O O . GLN A 1 106 ? -7.166 -0.508 25.441 1.00 63.97 106 GLN A O 1
ATOM 859 N N . ASP A 1 107 ? -6.645 -2.459 24.401 1.00 49.41 107 ASP A N 1
ATOM 860 C CA . ASP A 1 107 ? -7.634 -3.355 25.021 1.00 49.41 107 ASP A CA 1
ATOM 861 C C . ASP A 1 107 ? -7.107 -3.954 26.342 1.00 49.41 107 ASP A C 1
ATOM 863 O O . ASP A 1 107 ? -7.919 -4.103 27.287 1.00 49.41 107 ASP A O 1
#

Radius of gyration: 16.65 Å; Cα contacts (8 Å, |Δi|>4): 24; chains: 1; bounding box: 41×21×52 Å

Sequence (107 aa):
MVVFLEIILTIFYTIITPREKNSRLIDV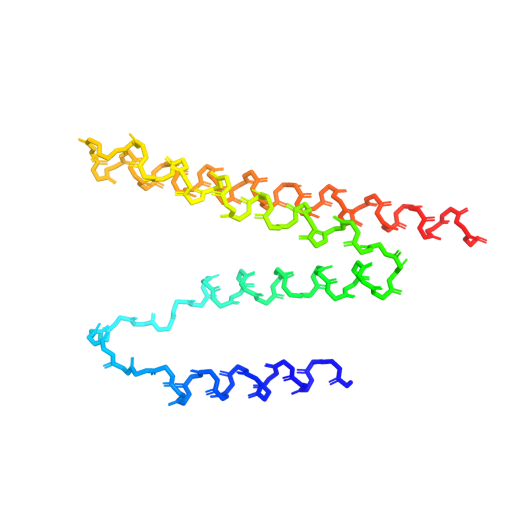KSILKGVVERAFLTYSLISGFPHVLTLFGALKLGTRLKSADNENTEEGRKKESRYNDYYLVGNFISVALSIVYFNLLQD

Secondary structure (DSSP, 8-state):
-HHHHHHHHHHHHHHHS---S------HHHHHHHHHHHHHHHHHHHTT-THHHHHHHHHHHHHHHHHHH--S-HHHHHHHHHHHHHHHHHHHHHHHHHHHHHHHHH-